Protein AF-A0A2W6BYN7-F1 (afdb_monomer_lite)

pLDDT: mean 93.59, std 12.45, range [39.19, 98.69]

Foldseek 3Di:
DDDPPDDQLLVQLVVQCCLQQNDVVLVVVVVPDDPVCVVVNSVCSNPVRSPVVPDPDDQQLVVLVVVLVVCVVVVVVVCNVRSVSSNVSSPDD

Secondary structure (DSSP, 8-state):
---TTSPPHHHHHHHHHHHHH-HHHHHHHHHT--TTTHHHHHHHIIIIIIIITT-TTS-HHHHHHHHHHHHHHTT-HHHHHHHHHHHHHTT--

Structure (mmCIF, N/CA/C/O backbone):
data_AF-A0A2W6BYN7-F1
#
_entry.id   AF-A0A2W6BYN7-F1
#
loop_
_atom_site.group_PDB
_atom_site.id
_atom_site.type_symbol
_atom_site.label_atom_id
_atom_site.label_alt_id
_atom_site.label_comp_id
_atom_site.label_asym_id
_atom_site.label_entity_id
_atom_site.label_seq_id
_atom_site.pdbx_PDB_ins_code
_atom_site.Cartn_x
_atom_site.Cartn_y
_atom_site.Cartn_z
_atom_site.occupancy
_atom_site.B_iso_or_equiv
_atom_site.auth_seq_id
_atom_site.auth_comp_id
_atom_site.auth_asym_id
_atom_site.auth_atom_id
_atom_site.pdbx_PDB_model_num
ATOM 1 N N . MET A 1 1 ? 8.200 -26.574 3.067 1.00 39.19 1 MET A N 1
ATOM 2 C CA . MET A 1 1 ? 6.924 -27.309 3.122 1.00 39.19 1 MET A CA 1
ATOM 3 C C . MET A 1 1 ? 5.827 -26.277 2.972 1.00 39.19 1 MET A C 1
ATOM 5 O O . MET A 1 1 ? 5.703 -25.440 3.855 1.00 39.19 1 MET A O 1
ATOM 9 N N . ALA A 1 2 ? 5.176 -26.220 1.812 1.00 42.47 2 ALA A N 1
ATOM 10 C CA . ALA A 1 2 ? 4.013 -25.359 1.625 1.00 42.47 2 ALA A CA 1
ATOM 11 C C . ALA A 1 2 ? 2.826 -26.022 2.336 1.00 42.47 2 ALA A C 1
ATOM 13 O O . ALA A 1 2 ? 2.645 -27.229 2.189 1.00 42.47 2 ALA A O 1
ATOM 14 N N . GLU A 1 3 ? 2.072 -25.270 3.135 1.00 45.06 3 GLU A N 1
ATOM 15 C CA . GLU A 1 3 ? 0.799 -25.757 3.666 1.00 45.06 3 GLU A CA 1
ATOM 16 C C . GLU A 1 3 ? -0.207 -25.875 2.513 1.00 45.06 3 GLU A C 1
ATOM 18 O O . GLU A 1 3 ? -0.583 -24.880 1.891 1.00 45.06 3 GLU A O 1
ATOM 23 N N . GLU A 1 4 ? -0.617 -27.104 2.207 1.00 47.62 4 GLU A N 1
ATOM 24 C CA . GLU A 1 4 ? -1.707 -27.407 1.282 1.00 47.62 4 GLU A CA 1
ATOM 25 C C . GLU A 1 4 ? -3.044 -27.021 1.936 1.00 47.62 4 GLU A C 1
ATOM 27 O O . GLU A 1 4 ? -3.464 -27.630 2.919 1.00 47.62 4 GLU A O 1
ATOM 32 N N . GLY A 1 5 ? -3.702 -25.984 1.403 1.00 51.06 5 GLY A N 1
ATOM 33 C CA . GLY A 1 5 ? -5.060 -25.575 1.795 1.00 51.06 5 GLY A CA 1
ATOM 34 C C . GLY A 1 5 ? -5.320 -24.064 1.831 1.00 51.06 5 GLY A C 1
ATOM 35 O O . GLY A 1 5 ? -6.475 -23.647 1.892 1.00 51.06 5 GLY A O 1
ATOM 36 N N . GLY A 1 6 ? -4.278 -23.228 1.777 1.00 62.53 6 GLY A N 1
ATOM 37 C CA . GLY A 1 6 ? -4.417 -21.770 1.718 1.00 62.53 6 GLY A CA 1
ATOM 38 C C . GLY A 1 6 ? -4.733 -21.260 0.309 1.00 62.53 6 GLY A C 1
ATOM 39 O O . GLY A 1 6 ? -4.177 -21.755 -0.670 1.00 62.53 6 GLY A O 1
ATOM 40 N N . ARG A 1 7 ? -5.604 -20.246 0.201 1.00 73.50 7 ARG A N 1
ATOM 41 C CA . ARG A 1 7 ? -5.848 -19.506 -1.053 1.00 73.50 7 ARG A CA 1
ATOM 42 C C . ARG A 1 7 ? -4.522 -18.995 -1.623 1.00 73.50 7 ARG A C 1
ATOM 44 O O . ARG A 1 7 ? -3.691 -18.525 -0.844 1.00 73.50 7 ARG A O 1
ATOM 51 N N . ASP A 1 8 ? -4.343 -19.052 -2.946 1.00 88.88 8 ASP A N 1
ATOM 52 C CA . ASP A 1 8 ? -3.129 -18.550 -3.602 1.00 88.88 8 ASP A CA 1
ATOM 53 C C . ASP A 1 8 ? -2.851 -17.103 -3.144 1.00 88.88 8 ASP A C 1
ATOM 55 O O . ASP A 1 8 ? -3.695 -16.219 -3.350 1.00 88.88 8 ASP A O 1
ATOM 59 N N . PRO A 1 9 ? -1.692 -16.829 -2.514 1.00 90.12 9 PRO A N 1
ATOM 60 C CA . PRO A 1 9 ? -1.348 -15.490 -2.060 1.00 90.12 9 PRO A CA 1
ATOM 61 C C . PRO A 1 9 ? -1.340 -14.443 -3.183 1.00 90.12 9 PRO A C 1
ATOM 63 O O . PRO A 1 9 ? -1.562 -13.265 -2.905 1.00 90.12 9 PRO A O 1
ATOM 66 N N . ILE A 1 10 ? -1.112 -14.829 -4.443 1.00 95.50 10 ILE A N 1
ATOM 67 C CA . ILE A 1 10 ? -1.215 -13.904 -5.581 1.00 95.50 10 ILE A CA 1
ATOM 68 C C . ILE A 1 10 ? -2.671 -13.556 -5.880 1.00 95.50 10 ILE A C 1
ATOM 70 O O . ILE A 1 10 ? -2.982 -12.374 -6.045 1.00 95.50 10 ILE A O 1
ATOM 74 N N . GLU A 1 11 ? -3.570 -14.539 -5.909 1.00 96.44 11 GLU A N 1
ATOM 75 C CA . GLU A 1 11 ? -5.004 -14.307 -6.118 1.00 96.44 11 GLU A CA 1
ATOM 76 C C . GLU A 1 11 ? -5.575 -13.430 -4.993 1.00 96.44 11 GLU A C 1
ATOM 78 O O . GLU A 1 11 ? -6.125 -12.355 -5.250 1.00 96.44 11 GLU A O 1
ATOM 83 N N . ALA A 1 12 ? -5.354 -13.834 -3.737 1.00 96.38 12 ALA A N 1
ATOM 84 C CA . ALA A 1 12 ? -5.805 -13.088 -2.565 1.00 96.38 12 ALA A CA 1
ATOM 85 C C . ALA A 1 12 ? -5.190 -11.679 -2.522 1.00 96.38 12 ALA A C 1
ATOM 87 O O . ALA A 1 12 ? -5.875 -10.693 -2.242 1.00 96.38 12 ALA A O 1
ATOM 88 N N . GLY A 1 13 ? -3.898 -11.567 -2.838 1.00 97.38 13 GLY A N 1
ATOM 89 C CA . GLY A 1 13 ? -3.202 -10.289 -2.892 1.00 97.38 13 GLY A CA 1
ATOM 90 C C . GLY A 1 13 ? -3.737 -9.371 -3.981 1.00 97.38 13 GLY A C 1
ATOM 91 O O . GLY A 1 13 ? -3.929 -8.183 -3.735 1.00 97.38 13 GLY A O 1
ATOM 92 N N . THR A 1 14 ? -4.048 -9.909 -5.157 1.00 97.75 14 THR A N 1
ATOM 93 C CA . THR A 1 14 ? -4.643 -9.142 -6.257 1.00 97.75 14 THR A CA 1
ATOM 94 C C . THR A 1 14 ? -6.025 -8.615 -5.875 1.00 97.75 14 THR A C 1
ATOM 96 O O . THR A 1 14 ? -6.292 -7.428 -6.072 1.00 97.75 14 THR A O 1
ATOM 99 N N . GLU A 1 15 ? -6.871 -9.446 -5.258 1.00 97.75 15 GLU A N 1
ATOM 100 C CA . GLU A 1 15 ? -8.199 -9.047 -4.774 1.00 97.75 15 GLU A CA 1
ATOM 101 C C . GLU A 1 15 ? -8.102 -7.891 -3.763 1.00 97.75 15 GLU A C 1
ATOM 103 O O . GLU A 1 15 ? -8.745 -6.847 -3.917 1.00 97.75 15 GLU A O 1
ATOM 108 N N . VAL A 1 16 ? -7.246 -8.030 -2.742 1.00 97.81 16 VAL A N 1
ATOM 109 C CA . VAL A 1 16 ? -7.072 -6.985 -1.724 1.00 97.81 16 VAL A CA 1
ATOM 110 C C . VAL A 1 16 ? -6.476 -5.715 -2.329 1.00 97.81 16 VAL A C 1
ATOM 112 O O . VAL A 1 16 ? -6.986 -4.623 -2.066 1.00 97.81 16 VAL A O 1
ATOM 115 N N . ARG A 1 17 ? -5.434 -5.836 -3.160 1.00 97.81 17 ARG A N 1
ATOM 116 C CA . ARG A 1 17 ? -4.775 -4.700 -3.818 1.00 97.81 17 ARG A CA 1
ATOM 117 C C . ARG A 1 17 ? -5.773 -3.885 -4.636 1.00 97.81 17 ARG A C 1
ATOM 119 O O . ARG A 1 17 ? -5.771 -2.659 -4.531 1.00 97.81 17 ARG A O 1
ATOM 126 N N . ARG A 1 18 ? -6.645 -4.546 -5.402 1.00 97.94 18 ARG A N 1
ATOM 127 C CA . ARG A 1 18 ? -7.699 -3.900 -6.201 1.00 97.94 18 ARG A CA 1
ATOM 128 C C . ARG A 1 18 ? -8.743 -3.220 -5.336 1.00 97.94 18 ARG A C 1
ATOM 130 O O . ARG A 1 18 ? -9.034 -2.048 -5.544 1.00 97.94 18 ARG A O 1
ATOM 137 N N . ALA A 1 19 ? -9.235 -3.896 -4.307 1.00 97.25 19 ALA A N 1
ATOM 138 C CA . ALA A 1 19 ? -10.228 -3.313 -3.416 1.00 97.25 19 ALA A CA 1
ATOM 139 C C . ALA A 1 19 ? -9.699 -2.093 -2.626 1.00 97.25 19 ALA A C 1
ATOM 141 O O . ALA A 1 19 ? -10.470 -1.190 -2.312 1.00 97.25 19 ALA A O 1
ATOM 142 N N . VAL A 1 20 ? -8.391 -2.018 -2.338 1.00 97.31 20 VAL A N 1
ATOM 143 C CA . VAL A 1 20 ? -7.784 -0.857 -1.659 1.00 97.31 20 VAL A CA 1
ATOM 144 C C . VAL A 1 20 ? -7.385 0.243 -2.652 1.00 97.31 20 VAL A C 1
ATOM 146 O O . VAL A 1 20 ? -7.789 1.399 -2.510 1.00 97.31 20 VAL A O 1
ATOM 149 N N . LEU A 1 21 ? -6.594 -0.077 -3.678 1.00 96.88 21 LEU A N 1
ATOM 150 C CA . LEU A 1 21 ? -6.025 0.929 -4.586 1.00 96.88 21 LEU A CA 1
ATOM 151 C C . LEU A 1 21 ? -6.965 1.312 -5.742 1.00 96.88 21 LEU A C 1
ATOM 153 O O . LEU A 1 21 ? -6.854 2.422 -6.276 1.00 96.88 21 LEU A O 1
ATOM 157 N N . GLY A 1 22 ? -7.944 0.463 -6.048 1.00 96.81 22 GLY A N 1
ATOM 158 C CA . GLY A 1 22 ? -8.880 0.579 -7.165 1.00 96.81 22 GLY A CA 1
ATOM 159 C C . GLY A 1 22 ? -8.340 -0.061 -8.445 1.00 96.81 22 GLY A C 1
ATOM 160 O O . GLY A 1 22 ? -7.146 0.044 -8.733 1.00 96.81 22 GLY A O 1
ATOM 161 N N . ASP A 1 23 ? -9.232 -0.660 -9.237 1.00 97.25 23 ASP A N 1
ATOM 162 C CA . ASP A 1 23 ? -8.878 -1.399 -10.458 1.00 97.25 23 ASP A CA 1
ATOM 163 C C . ASP A 1 23 ? -8.032 -0.580 -11.422 1.00 97.25 23 ASP A C 1
ATOM 165 O O . ASP A 1 23 ? -6.909 -0.964 -11.721 1.00 97.25 23 ASP A O 1
ATOM 169 N N . ALA A 1 24 ? -8.487 0.624 -11.775 1.00 96.62 24 ALA A N 1
ATOM 170 C CA . ALA A 1 24 ? -7.775 1.481 -12.718 1.00 96.62 24 ALA A CA 1
ATOM 171 C C . ALA A 1 24 ? -6.333 1.812 -12.288 1.00 96.62 24 ALA A C 1
ATOM 173 O O . ALA A 1 24 ? -5.485 2.077 -13.135 1.00 96.62 24 ALA A O 1
ATOM 174 N N . HIS A 1 25 ? -6.034 1.857 -10.983 1.00 95.06 25 HIS A N 1
ATOM 175 C CA . HIS A 1 25 ? -4.653 2.040 -10.532 1.00 95.06 25 HIS A CA 1
ATOM 176 C C . HIS A 1 25 ? -3.833 0.761 -10.723 1.00 95.06 25 HIS A C 1
ATOM 178 O O . HIS A 1 25 ? -2.697 0.832 -11.187 1.00 95.06 25 HIS A O 1
ATOM 184 N N . VAL A 1 26 ? -4.401 -0.387 -10.349 1.00 96.69 26 VAL A N 1
ATOM 185 C CA . VAL A 1 26 ? -3.734 -1.688 -10.466 1.00 96.69 26 VAL A CA 1
ATOM 186 C C . VAL A 1 26 ? -3.482 -2.036 -11.930 1.00 96.69 26 VAL A C 1
ATOM 188 O O . VAL A 1 26 ? -2.365 -2.427 -12.253 1.00 96.69 26 VAL A O 1
ATOM 191 N N . ASP A 1 27 ? -4.457 -1.808 -12.808 1.00 97.44 27 ASP A N 1
ATOM 192 C CA . ASP A 1 27 ? -4.337 -2.055 -14.248 1.00 97.44 27 ASP A CA 1
ATOM 193 C C . ASP A 1 27 ? -3.200 -1.224 -14.846 1.00 97.44 27 ASP A C 1
ATOM 195 O O . ASP A 1 27 ? -2.273 -1.790 -15.415 1.00 97.44 27 ASP A O 1
ATOM 199 N N . ARG A 1 28 ? -3.166 0.093 -14.584 1.00 96.88 28 ARG A N 1
ATOM 200 C CA . ARG A 1 28 ? -2.055 0.953 -15.034 1.00 96.88 28 ARG A CA 1
ATOM 201 C C . ARG A 1 28 ? -0.693 0.494 -14.512 1.00 96.88 28 ARG A C 1
ATOM 203 O O . ARG A 1 28 ? 0.300 0.616 -15.219 1.00 96.88 28 ARG A O 1
ATOM 210 N N . ALA A 1 29 ? -0.618 0.014 -13.269 1.00 94.75 29 ALA A N 1
ATOM 211 C CA . ALA A 1 29 ? 0.638 -0.470 -12.698 1.00 94.75 29 ALA A CA 1
ATOM 212 C C . ALA A 1 29 ? 1.113 -1.770 -13.371 1.00 94.75 29 ALA A C 1
ATOM 214 O O . ALA A 1 29 ? 2.312 -1.941 -13.584 1.00 94.75 29 ALA A O 1
ATOM 215 N N . ILE A 1 30 ? 0.185 -2.667 -13.714 1.00 95.19 30 ILE A N 1
ATOM 216 C CA . ILE A 1 30 ? 0.476 -3.904 -14.448 1.00 95.19 30 ILE A CA 1
ATOM 217 C C . ILE A 1 30 ? 0.888 -3.577 -15.887 1.00 95.19 30 ILE A C 1
ATOM 219 O O . ILE A 1 30 ? 1.931 -4.039 -16.330 1.00 95.19 30 ILE A O 1
ATOM 223 N N . GLU A 1 31 ? 0.133 -2.730 -16.586 1.00 97.38 31 GLU A N 1
ATOM 224 C CA . GLU A 1 31 ? 0.433 -2.306 -17.962 1.00 97.38 31 GLU A CA 1
ATOM 225 C C . GLU A 1 31 ? 1.790 -1.602 -18.082 1.00 97.38 31 GLU A C 1
ATOM 227 O O . GLU A 1 31 ? 2.508 -1.799 -19.057 1.00 97.38 31 GLU A O 1
ATOM 232 N N . ALA A 1 32 ? 2.172 -0.808 -17.077 1.00 96.75 32 ALA A N 1
ATOM 233 C CA . ALA A 1 32 ? 3.466 -0.129 -17.032 1.00 96.75 32 ALA A CA 1
ATOM 234 C C . ALA A 1 32 ? 4.629 -1.032 -16.572 1.00 96.75 32 ALA A C 1
ATOM 236 O O . ALA A 1 32 ? 5.758 -0.554 -16.427 1.00 96.75 32 ALA A O 1
ATOM 237 N N . SER A 1 33 ? 4.374 -2.312 -16.286 1.00 97.00 33 SER A N 1
ATOM 238 C CA . SER A 1 33 ? 5.418 -3.240 -15.851 1.00 97.00 33 SER A CA 1
ATOM 239 C C . SER A 1 33 ? 6.354 -3.595 -17.001 1.00 97.00 33 SER A C 1
ATOM 241 O O . SER A 1 33 ? 5.936 -3.791 -18.137 1.00 97.00 33 SER A O 1
ATOM 243 N N . THR A 1 34 ? 7.638 -3.706 -16.687 1.00 97.94 34 THR A N 1
ATOM 244 C CA . THR A 1 34 ? 8.690 -4.137 -17.612 1.00 97.94 34 THR A CA 1
ATOM 245 C C . THR A 1 34 ? 9.309 -5.429 -17.097 1.00 97.94 34 THR A C 1
ATOM 247 O O . THR A 1 34 ? 9.117 -5.779 -15.933 1.00 97.94 34 THR A O 1
ATOM 250 N N . ASP A 1 35 ? 10.123 -6.106 -17.907 1.00 97.88 35 ASP A N 1
ATOM 251 C CA . ASP A 1 35 ? 10.849 -7.310 -17.468 1.00 97.88 35 ASP A CA 1
ATOM 252 C C . ASP A 1 35 ? 11.685 -7.062 -16.203 1.00 97.88 35 ASP A C 1
ATOM 254 O O . ASP A 1 35 ? 11.823 -7.937 -15.349 1.00 97.88 35 ASP A O 1
ATOM 258 N N . PHE A 1 36 ? 12.196 -5.838 -16.042 1.00 97.88 36 PHE A N 1
ATOM 259 C CA . PHE A 1 36 ? 12.941 -5.439 -14.853 1.00 97.88 36 PHE A CA 1
ATOM 260 C C . PHE A 1 36 ? 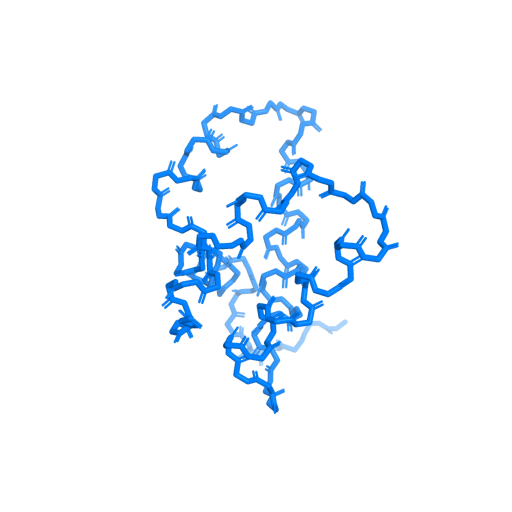12.048 -5.272 -13.612 1.00 97.88 36 PHE A C 1
ATOM 262 O O . PHE A 1 36 ? 12.456 -5.635 -12.510 1.00 97.88 36 PHE A O 1
ATOM 269 N N . THR A 1 37 ? 10.837 -4.722 -13.754 1.00 97.69 37 THR A N 1
ATOM 270 C CA . THR A 1 37 ? 9.951 -4.420 -12.612 1.00 97.69 37 THR A CA 1
ATOM 271 C C . THR A 1 37 ? 8.923 -5.511 -12.316 1.00 97.69 37 THR A C 1
ATOM 273 O O . THR A 1 37 ? 8.371 -5.536 -11.214 1.00 97.69 37 THR A O 1
ATOM 276 N N . ALA A 1 38 ? 8.694 -6.447 -13.239 1.00 97.19 38 ALA A N 1
ATOM 277 C CA . ALA A 1 38 ? 7.748 -7.548 -13.075 1.00 97.19 38 ALA A CA 1
ATOM 278 C C . ALA A 1 38 ? 8.016 -8.406 -11.819 1.00 97.19 38 ALA A C 1
ATOM 280 O O . ALA A 1 38 ? 7.063 -8.645 -11.070 1.00 97.19 38 ALA A O 1
ATOM 281 N N . PRO A 1 39 ? 9.271 -8.780 -11.477 1.00 97.19 39 PRO A N 1
ATOM 282 C CA . PRO A 1 39 ? 9.541 -9.507 -10.234 1.00 97.19 39 PRO A CA 1
ATOM 283 C C . PRO A 1 39 ? 9.132 -8.724 -8.979 1.00 97.19 39 PRO A C 1
ATOM 285 O O . PRO A 1 39 ? 8.689 -9.308 -7.991 1.00 97.19 39 PRO A O 1
ATOM 288 N N . PHE A 1 40 ? 9.237 -7.391 -9.009 1.00 96.69 40 PHE A N 1
ATOM 289 C CA . PHE A 1 40 ? 8.802 -6.551 -7.896 1.00 96.69 40 PHE A CA 1
ATOM 290 C C . PHE A 1 40 ? 7.273 -6.468 -7.795 1.00 96.69 40 PHE A C 1
ATOM 292 O O . PHE A 1 40 ? 6.740 -6.499 -6.687 1.00 96.69 40 PHE A O 1
ATOM 299 N N . GLN A 1 41 ? 6.555 -6.411 -8.923 1.00 96.38 41 GLN A N 1
ATOM 300 C CA . GLN A 1 41 ? 5.085 -6.459 -8.931 1.00 96.38 41 GLN A CA 1
ATOM 301 C C . GLN A 1 41 ? 4.550 -7.776 -8.372 1.00 96.38 41 GLN A C 1
ATOM 303 O O . GLN A 1 41 ? 3.597 -7.774 -7.588 1.00 96.38 41 GLN A O 1
ATOM 308 N N . ASP A 1 42 ? 5.181 -8.884 -8.744 1.00 96.31 42 ASP A N 1
ATOM 309 C CA . ASP A 1 42 ? 4.876 -10.205 -8.207 1.00 96.31 42 ASP A CA 1
ATOM 310 C C . ASP A 1 42 ? 5.150 -10.258 -6.694 1.00 96.31 42 ASP A C 1
ATOM 312 O O . ASP A 1 42 ? 4.258 -10.582 -5.904 1.00 96.31 42 ASP A O 1
ATOM 316 N N . PHE A 1 43 ? 6.342 -9.824 -6.268 1.00 97.00 43 PHE A N 1
ATOM 317 C CA . PHE A 1 43 ? 6.717 -9.772 -4.856 1.00 97.00 43 PHE A CA 1
ATOM 318 C C . PHE A 1 43 ? 5.746 -8.931 -4.019 1.00 97.00 43 PHE A C 1
ATOM 320 O O . PHE A 1 43 ? 5.241 -9.414 -3.004 1.00 97.00 43 PHE A O 1
ATOM 327 N N . ILE A 1 44 ? 5.456 -7.690 -4.425 1.00 96.19 44 ILE A N 1
ATOM 328 C CA . ILE A 1 44 ? 4.607 -6.796 -3.631 1.00 96.19 44 ILE A CA 1
ATOM 329 C C . ILE A 1 44 ? 3.166 -7.314 -3.564 1.00 96.19 44 ILE A C 1
ATOM 331 O O . ILE A 1 44 ? 2.532 -7.226 -2.510 1.00 96.19 44 ILE A O 1
ATOM 335 N N . THR A 1 45 ? 2.663 -7.907 -4.652 1.00 97.38 45 THR A N 1
ATOM 336 C CA . THR A 1 45 ? 1.326 -8.518 -4.701 1.00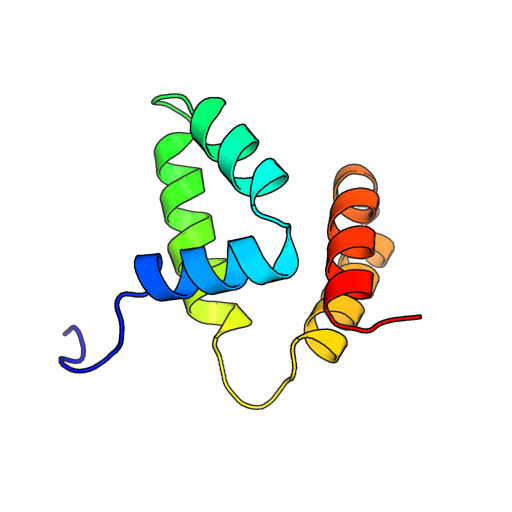 97.38 45 THR A CA 1
ATOM 337 C C . THR A 1 45 ? 1.242 -9.708 -3.755 1.00 97.38 45 THR A C 1
ATOM 339 O O . THR A 1 45 ? 0.349 -9.745 -2.910 1.00 97.38 45 THR A O 1
ATOM 342 N N . ARG A 1 46 ? 2.217 -10.621 -3.801 1.00 97.06 46 ARG A N 1
ATOM 343 C CA . ARG A 1 46 ? 2.254 -11.790 -2.916 1.00 97.06 46 ARG A CA 1
ATOM 344 C C . ARG A 1 46 ? 2.430 -11.404 -1.451 1.00 97.06 46 ARG A C 1
ATOM 346 O O . ARG A 1 46 ? 1.682 -11.853 -0.590 1.00 97.06 46 ARG A O 1
ATOM 353 N N . TYR A 1 47 ? 3.449 -10.602 -1.159 1.00 96.62 47 TYR A N 1
ATOM 354 C CA . TYR A 1 47 ? 3.919 -10.394 0.205 1.00 96.62 47 TYR A CA 1
ATOM 355 C C . TYR A 1 47 ? 3.107 -9.332 0.946 1.00 96.62 47 TYR A C 1
ATOM 357 O O . TYR A 1 47 ? 2.543 -9.606 2.007 1.00 96.62 47 TYR A O 1
ATOM 365 N N . ALA A 1 48 ? 3.016 -8.118 0.398 1.00 96.50 48 ALA A N 1
ATOM 366 C CA . ALA A 1 48 ? 2.311 -7.040 1.080 1.00 96.50 48 ALA A CA 1
ATOM 367 C C . ALA A 1 48 ? 0.801 -7.292 1.050 1.00 96.50 48 ALA A C 1
ATOM 369 O O . ALA A 1 48 ? 0.161 -7.327 2.102 1.00 96.50 48 ALA A O 1
ATOM 370 N N . TRP A 1 49 ? 0.239 -7.515 -0.136 1.00 97.50 49 TRP A N 1
ATOM 371 C CA . TRP A 1 49 ? -1.208 -7.635 -0.283 1.00 97.50 49 TRP A CA 1
ATOM 372 C C . TRP A 1 49 ? -1.719 -9.021 0.103 1.00 97.50 49 TRP A C 1
ATOM 374 O O . TRP A 1 49 ? -2.630 -9.113 0.921 1.00 97.50 49 TRP A O 1
ATOM 384 N N . GLY A 1 50 ? -1.105 -10.081 -0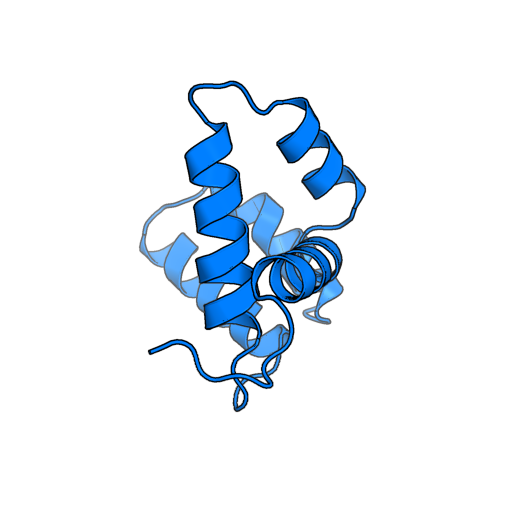.425 1.00 96.81 50 GLY A N 1
ATOM 385 C CA . GLY A 1 50 ? -1.502 -11.469 -0.174 1.00 96.81 50 GLY A CA 1
ATOM 386 C C . GLY A 1 50 ? -1.093 -12.017 1.189 1.00 96.81 50 GLY A C 1
ATOM 387 O O . GLY A 1 50 ? -1.749 -12.924 1.696 1.00 96.81 50 GLY A O 1
ATOM 388 N N . GLY A 1 51 ? -0.041 -11.460 1.793 1.00 95.94 51 GLY A N 1
ATOM 389 C CA . GLY A 1 51 ? 0.465 -11.853 3.105 1.00 95.94 51 GLY A CA 1
ATOM 390 C C . GLY A 1 51 ? 0.045 -10.886 4.206 1.00 95.94 51 GLY A C 1
ATOM 391 O O . GLY A 1 51 ? -0.735 -11.227 5.085 1.00 95.94 51 GLY A O 1
ATOM 392 N N . VAL A 1 52 ? 0.570 -9.660 4.208 1.00 96.06 52 VAL A N 1
ATOM 393 C CA . VAL A 1 52 ? 0.389 -8.733 5.339 1.00 96.06 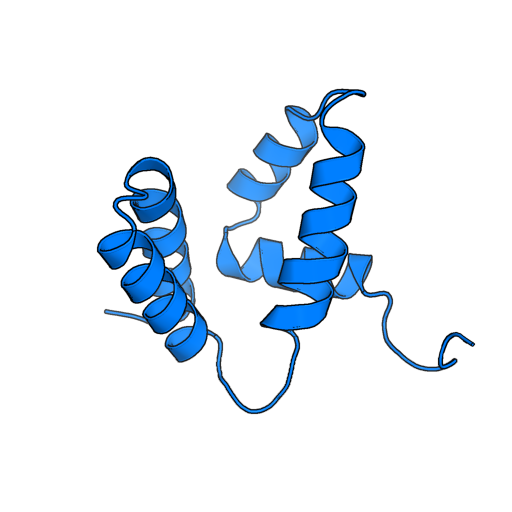52 VAL A CA 1
ATOM 394 C C . VAL A 1 52 ? -1.052 -8.246 5.483 1.00 96.06 52 VAL A C 1
ATOM 396 O O . VAL A 1 52 ? -1.543 -8.188 6.619 1.00 96.06 52 VAL A O 1
ATOM 399 N N . TRP A 1 53 ? -1.701 -7.868 4.380 1.00 97.19 53 TRP A N 1
ATOM 400 C CA . TRP A 1 53 ? -3.037 -7.263 4.378 1.00 97.19 53 TRP A CA 1
ATOM 401 C C . TRP A 1 53 ? -4.191 -8.263 4.528 1.00 97.19 53 TRP A C 1
ATOM 403 O O . TRP A 1 53 ? -5.269 -7.858 4.955 1.00 97.19 53 TRP A O 1
ATOM 413 N N . THR A 1 54 ? -3.967 -9.546 4.246 1.00 96.12 54 THR A N 1
ATOM 414 C CA . THR A 1 54 ? -4.943 -10.636 4.441 1.00 96.12 54 THR A CA 1
ATOM 415 C C . THR A 1 54 ? -4.947 -11.198 5.865 1.00 96.12 54 THR A C 1
ATOM 417 O O . THR A 1 54 ? -5.878 -11.913 6.229 1.00 96.12 54 THR A O 1
ATOM 420 N N . ARG A 1 55 ? -3.941 -10.878 6.699 1.00 95.75 55 ARG A N 1
ATOM 421 C CA . ARG A 1 55 ? -3.890 -11.349 8.096 1.00 95.75 55 ARG A CA 1
ATOM 422 C C . ARG A 1 55 ? -5.147 -10.943 8.885 1.00 95.75 55 ARG A C 1
ATOM 424 O O . ARG A 1 55 ? -5.595 -9.798 8.762 1.00 95.75 55 ARG A O 1
ATOM 431 N N . PRO A 1 56 ? -5.657 -11.809 9.774 1.00 95.12 56 PRO A N 1
ATOM 432 C CA . PRO A 1 56 ? -6.740 -11.444 10.681 1.00 95.12 56 PRO A CA 1
ATOM 433 C C . PRO A 1 56 ? -6.280 -10.421 11.740 1.00 95.12 56 PRO A C 1
ATOM 435 O O . PRO A 1 56 ? -5.092 -10.124 11.875 1.00 95.12 56 PRO A O 1
ATOM 438 N N . GLY A 1 57 ? -7.236 -9.877 12.501 1.00 96.94 57 GLY A N 1
ATOM 439 C CA . GLY A 1 57 ? -6.997 -9.048 13.692 1.00 96.94 57 GLY A CA 1
ATOM 440 C C . GLY A 1 57 ? -7.084 -7.534 13.481 1.00 96.94 57 GLY A C 1
ATOM 441 O O . GLY A 1 57 ? -7.510 -6.833 14.391 1.00 96.94 57 GLY A O 1
ATOM 442 N N . LEU A 1 58 ? -6.748 -7.026 12.292 1.00 97.69 58 LEU A N 1
ATOM 443 C CA . LEU A 1 58 ? -6.931 -5.613 11.936 1.00 97.69 58 LEU A CA 1
ATOM 444 C C . LEU A 1 58 ? -7.767 -5.485 10.669 1.00 97.69 58 LEU A C 1
ATOM 446 O O . LEU A 1 58 ? -7.445 -6.108 9.651 1.00 97.69 58 LEU A O 1
ATOM 450 N N . ASP A 1 59 ? -8.791 -4.638 10.725 1.00 97.12 59 ASP A N 1
ATOM 451 C CA . ASP A 1 59 ? -9.589 -4.291 9.557 1.00 97.12 59 ASP A CA 1
ATOM 452 C C . ASP A 1 59 ? -8.803 -3.401 8.572 1.00 97.12 59 ASP A C 1
ATOM 454 O O . ASP A 1 59 ? -7.693 -2.917 8.837 1.00 97.12 59 ASP A O 1
ATOM 458 N N . ARG A 1 60 ? -9.368 -3.196 7.379 1.00 96.69 60 ARG A N 1
ATOM 459 C CA . ARG A 1 60 ? -8.707 -2.411 6.328 1.00 96.69 60 ARG A CA 1
ATOM 460 C C . ARG A 1 60 ? -8.616 -0.923 6.672 1.00 96.69 60 ARG A C 1
ATOM 462 O O . ARG A 1 60 ? -7.645 -0.281 6.273 1.00 96.69 60 ARG A O 1
ATOM 469 N N . ARG A 1 61 ? -9.582 -0.387 7.428 1.00 97.94 61 ARG A N 1
ATOM 470 C CA . ARG A 1 61 ? -9.596 1.014 7.872 1.00 97.94 61 ARG A CA 1
ATOM 471 C C . ARG A 1 61 ? -8.390 1.297 8.767 1.00 97.94 61 ARG A C 1
ATOM 473 O O . ARG A 1 61 ? -7.623 2.219 8.495 1.00 97.94 61 ARG A O 1
ATOM 480 N N . THR A 1 62 ? -8.172 0.470 9.786 1.00 98.50 62 THR A N 1
ATOM 481 C CA . THR A 1 62 ? -7.042 0.581 10.711 1.00 98.50 62 THR A CA 1
ATOM 482 C C . THR A 1 62 ? -5.712 0.365 9.997 1.00 98.50 62 THR A C 1
ATOM 484 O O . THR A 1 62 ? -4.769 1.119 10.234 1.00 98.50 62 THR A O 1
ATOM 487 N N . ARG A 1 63 ? -5.621 -0.598 9.069 1.00 98.44 63 ARG A N 1
ATOM 488 C CA . ARG A 1 63 ? -4.406 -0.794 8.252 1.00 98.44 63 ARG A CA 1
ATOM 489 C C . ARG A 1 63 ? -4.064 0.446 7.429 1.00 98.44 63 ARG A C 1
ATOM 4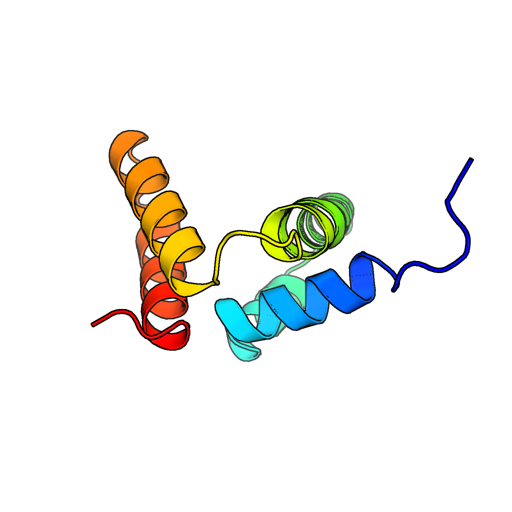91 O O . ARG A 1 63 ? -2.915 0.876 7.452 1.00 98.44 63 ARG A O 1
ATOM 498 N N . SER A 1 64 ? -5.051 1.058 6.774 1.00 98.38 64 SER A N 1
ATOM 499 C CA . SER A 1 64 ? -4.872 2.318 6.046 1.00 98.38 64 SER A CA 1
ATOM 500 C C . SER A 1 64 ? -4.381 3.455 6.944 1.00 98.38 64 SER A C 1
ATOM 502 O O . SER A 1 64 ? -3.453 4.165 6.558 1.00 98.38 64 SER A O 1
ATOM 504 N N . ALA A 1 65 ? -4.947 3.601 8.147 1.00 98.56 65 ALA A N 1
ATOM 505 C CA . ALA A 1 65 ? -4.510 4.614 9.107 1.00 98.56 65 ALA A CA 1
ATOM 506 C C . ALA A 1 65 ? -3.045 4.412 9.533 1.00 98.56 65 ALA A C 1
ATOM 508 O O . ALA A 1 65 ? -2.263 5.362 9.522 1.00 98.56 65 ALA A O 1
ATOM 509 N N . ILE A 1 66 ? -2.649 3.169 9.836 1.00 98.50 66 ILE A N 1
ATOM 510 C CA . ILE A 1 66 ? -1.263 2.826 10.190 1.00 98.50 66 ILE A CA 1
ATOM 511 C C . ILE A 1 66 ? -0.317 3.117 9.022 1.00 98.50 66 ILE A C 1
ATOM 513 O O . ILE A 1 66 ? 0.729 3.732 9.222 1.00 98.50 66 ILE A O 1
ATOM 517 N N . THR A 1 67 ? -0.676 2.712 7.799 1.00 98.19 67 THR A N 1
ATOM 518 C CA . THR A 1 67 ? 0.148 2.980 6.614 1.00 98.19 67 THR A CA 1
ATOM 519 C C . THR A 1 67 ? 0.363 4.477 6.421 1.00 98.19 67 THR A C 1
ATOM 521 O O . THR A 1 67 ? 1.504 4.900 6.269 1.00 98.19 67 THR A O 1
ATOM 524 N N . LEU A 1 68 ? -0.694 5.291 6.493 1.00 98.56 68 LEU A N 1
ATOM 525 C CA . LEU A 1 68 ? -0.574 6.744 6.369 1.00 98.56 68 LEU A CA 1
ATOM 526 C C . LEU A 1 68 ? 0.290 7.355 7.476 1.00 98.56 68 LEU A C 1
ATOM 528 O O . LEU A 1 68 ? 1.146 8.181 7.176 1.00 98.56 68 LEU A O 1
ATOM 532 N N . ALA A 1 69 ? 0.129 6.923 8.730 1.00 98.69 69 ALA A N 1
ATOM 533 C CA . ALA A 1 69 ? 0.957 7.403 9.835 1.00 98.69 69 ALA A CA 1
ATOM 534 C C . ALA A 1 69 ? 2.452 7.127 9.595 1.00 98.69 69 ALA A C 1
ATOM 536 O O . ALA A 1 69 ? 3.281 8.021 9.762 1.00 98.69 69 ALA A O 1
ATOM 537 N N . VAL A 1 70 ? 2.794 5.915 9.142 1.00 98.62 70 VAL A N 1
ATOM 538 C CA . VAL A 1 70 ? 4.182 5.529 8.841 1.00 98.62 70 VAL A CA 1
ATOM 539 C C . VAL A 1 70 ? 4.731 6.297 7.636 1.00 98.62 70 VAL A C 1
ATOM 541 O O . VAL A 1 70 ? 5.851 6.797 7.699 1.00 98.62 70 VAL A O 1
ATOM 544 N N . LEU A 1 71 ? 3.962 6.431 6.550 1.00 98.44 71 LEU A N 1
ATOM 545 C CA . LEU A 1 71 ? 4.397 7.177 5.363 1.00 98.44 71 LEU A CA 1
ATOM 546 C C . LEU A 1 71 ? 4.669 8.648 5.687 1.00 98.44 71 LEU A C 1
ATOM 548 O O . LEU A 1 71 ? 5.693 9.181 5.259 1.00 98.44 71 LEU A O 1
ATOM 552 N N . THR A 1 72 ? 3.800 9.274 6.483 1.00 98.31 72 THR A N 1
ATOM 553 C CA . THR A 1 72 ? 3.980 10.650 6.960 1.00 98.31 72 THR A CA 1
ATOM 554 C C . THR A 1 72 ? 5.227 10.771 7.830 1.00 98.31 72 THR A C 1
ATOM 556 O O . THR A 1 72 ? 6.063 11.635 7.577 1.00 98.31 72 THR A O 1
ATOM 559 N N . ALA A 1 73 ? 5.406 9.877 8.808 1.00 98.62 73 ALA A N 1
ATOM 560 C CA . ALA A 1 73 ? 6.571 9.899 9.693 1.00 98.62 73 ALA A CA 1
ATOM 561 C C . ALA A 1 73 ? 7.903 9.716 8.940 1.00 98.62 73 ALA A C 1
ATOM 563 O O . ALA A 1 73 ? 8.924 10.260 9.349 1.00 98.62 73 ALA A O 1
ATOM 564 N N . LEU A 1 74 ? 7.894 8.966 7.834 1.00 98.50 74 LEU A N 1
ATOM 565 C CA . LEU A 1 74 ? 9.072 8.708 7.000 1.00 98.50 74 LEU A CA 1
ATOM 566 C C . LEU A 1 74 ? 9.259 9.710 5.844 1.00 98.50 74 LEU A C 1
ATOM 568 O O . LEU A 1 74 ? 10.176 9.524 5.040 1.00 98.50 74 LEU A O 1
ATOM 572 N N . GLY A 1 75 ? 8.400 10.726 5.711 1.00 97.69 75 GLY A N 1
ATOM 573 C CA . GLY A 1 75 ? 8.477 11.707 4.620 1.00 97.69 75 GLY A CA 1
ATOM 574 C C . GLY A 1 75 ? 8.266 11.100 3.225 1.00 97.69 75 GLY A C 1
ATOM 575 O O . GLY A 1 75 ? 8.914 11.496 2.258 1.00 97.69 75 GLY A O 1
ATOM 576 N N . ARG A 1 76 ? 7.405 10.081 3.096 1.00 98.06 76 ARG A N 1
ATOM 577 C CA . ARG A 1 76 ? 7.122 9.377 1.828 1.00 98.06 76 ARG A CA 1
ATOM 578 C C . ARG A 1 76 ? 5.948 10.002 1.080 1.00 98.06 76 ARG A C 1
ATOM 580 O O . ARG A 1 76 ? 4.951 9.344 0.797 1.00 98.06 76 ARG A O 1
ATOM 587 N N . GLU A 1 77 ? 6.083 11.279 0.743 1.00 96.31 77 GLU A N 1
ATOM 588 C CA . GLU A 1 77 ? 5.002 12.098 0.174 1.00 96.31 77 GLU A CA 1
ATOM 589 C C . GLU A 1 77 ? 4.414 11.534 -1.128 1.00 96.31 77 GLU A C 1
ATOM 591 O O . GLU A 1 77 ? 3.194 11.537 -1.302 1.00 96.31 77 GLU A O 1
ATOM 596 N N . ASN A 1 78 ? 5.254 10.955 -1.994 1.00 96.88 78 ASN A N 1
ATOM 597 C CA . ASN A 1 78 ? 4.826 10.348 -3.263 1.00 96.88 78 ASN A CA 1
ATOM 598 C C . ASN A 1 78 ? 3.800 9.210 -3.085 1.00 96.88 78 ASN A C 1
ATOM 600 O O . ASN A 1 78 ? 3.004 8.950 -3.987 1.00 96.88 78 ASN A O 1
ATOM 604 N N . GLU A 1 79 ? 3.773 8.567 -1.914 1.00 96.19 79 GLU A N 1
ATOM 605 C CA . GLU A 1 79 ? 2.846 7.478 -1.587 1.00 96.19 79 GLU A CA 1
ATOM 606 C C . GLU A 1 79 ? 1.572 7.974 -0.881 1.00 96.19 79 GLU A C 1
ATOM 608 O O . GLU A 1 79 ? 0.544 7.292 -0.865 1.00 96.19 79 GLU A O 1
ATOM 613 N N . ILE A 1 80 ? 1.588 9.180 -0.304 1.00 96.94 80 ILE A N 1
ATOM 614 C CA . ILE A 1 80 ? 0.471 9.672 0.514 1.00 96.94 80 ILE A CA 1
ATOM 615 C C . ILE A 1 80 ? -0.804 9.765 -0.322 1.00 96.94 80 ILE A C 1
ATOM 617 O O . ILE A 1 80 ? -1.849 9.259 0.085 1.00 96.94 80 ILE A O 1
ATOM 621 N N . ALA A 1 81 ? -0.734 10.349 -1.520 1.00 96.88 81 ALA A N 1
ATOM 622 C CA . ALA A 1 81 ? -1.922 10.578 -2.340 1.00 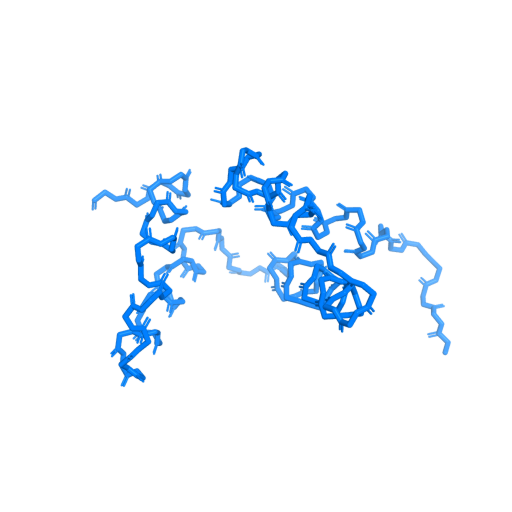96.88 81 ALA A CA 1
ATOM 623 C C . ALA A 1 81 ? -2.660 9.274 -2.693 1.00 96.88 81 ALA A C 1
ATOM 625 O O . ALA A 1 81 ? -3.894 9.228 -2.687 1.00 96.88 81 ALA A O 1
ATOM 626 N N . ILE A 1 82 ? -1.924 8.203 -3.004 1.00 96.94 82 ILE A N 1
ATOM 627 C CA . ILE A 1 82 ? -2.532 6.909 -3.315 1.00 96.94 82 ILE A CA 1
ATOM 628 C C . ILE A 1 82 ? -3.113 6.243 -2.066 1.00 96.94 82 ILE A C 1
ATOM 630 O O . ILE A 1 82 ? -4.240 5.742 -2.117 1.00 96.94 82 ILE A O 1
ATOM 634 N N . HIS A 1 83 ? -2.408 6.298 -0.938 1.00 97.69 83 HIS A N 1
ATOM 635 C CA . HIS A 1 83 ? -2.878 5.686 0.299 1.00 97.69 83 HIS A CA 1
ATOM 636 C C . HIS A 1 83 ? -4.040 6.448 0.949 1.00 97.69 83 HIS A C 1
ATOM 638 O O . HIS A 1 83 ? -4.890 5.806 1.560 1.00 97.69 83 HIS A O 1
ATOM 644 N N . VAL A 1 84 ? -4.165 7.765 0.740 1.00 98.06 84 VAL A N 1
ATOM 645 C CA . VAL A 1 84 ? -5.357 8.540 1.130 1.00 98.06 84 VAL A CA 1
ATOM 646 C C . VAL A 1 84 ? -6.581 8.076 0.343 1.00 98.06 84 VAL A C 1
ATOM 648 O O . VAL A 1 84 ? -7.613 7.773 0.934 1.00 98.06 84 VAL A O 1
ATOM 651 N N . ARG A 1 85 ? -6.477 7.923 -0.985 1.00 97.75 85 ARG A N 1
ATOM 652 C CA . ARG A 1 85 ? -7.593 7.389 -1.791 1.00 97.75 85 ARG A CA 1
ATOM 653 C C . ARG A 1 85 ? -8.004 5.986 -1.340 1.00 97.75 85 ARG A C 1
ATOM 655 O O . ARG A 1 85 ? -9.195 5.696 -1.272 1.00 97.75 85 ARG A O 1
ATOM 662 N N . GLY A 1 86 ? -7.036 5.130 -1.010 1.00 97.81 86 GLY A N 1
ATOM 663 C CA . GLY A 1 86 ? -7.320 3.801 -0.466 1.00 97.81 86 GLY A CA 1
ATOM 664 C C . GLY A 1 86 ? -7.952 3.834 0.927 1.00 97.81 86 GLY A C 1
ATOM 665 O O . GLY A 1 86 ? -8.884 3.083 1.195 1.00 97.81 86 GLY A O 1
ATOM 666 N N . ALA A 1 87 ? -7.507 4.742 1.796 1.00 98.19 87 ALA A N 1
ATOM 667 C CA . ALA A 1 87 ? -8.090 4.964 3.117 1.00 98.19 87 ALA A CA 1
ATOM 668 C C . ALA A 1 87 ? -9.571 5.361 3.042 1.00 98.19 87 ALA A C 1
ATOM 670 O O . ALA A 1 87 ? -10.388 4.795 3.770 1.00 98.19 87 ALA A O 1
ATOM 671 N N . LEU A 1 88 ? -9.923 6.266 2.123 1.00 98.12 88 LEU A N 1
ATOM 672 C CA . LEU A 1 88 ? -11.311 6.669 1.881 1.00 98.12 88 LEU A CA 1
ATOM 673 C C . LEU A 1 88 ? -12.173 5.486 1.406 1.00 98.12 88 LEU A C 1
ATOM 675 O O . LEU A 1 88 ? -13.273 5.289 1.914 1.00 98.12 88 LEU A O 1
ATOM 679 N N . ARG A 1 89 ? -11.664 4.635 0.498 1.00 97.06 89 ARG A N 1
ATOM 680 C CA . ARG A 1 89 ? -12.371 3.401 0.084 1.00 97.06 89 ARG A CA 1
ATOM 681 C C . ARG A 1 89 ? -12.570 2.415 1.230 1.00 97.06 89 ARG A C 1
ATOM 683 O O . ARG A 1 89 ? -13.593 1.745 1.289 1.00 97.06 89 ARG A O 1
ATOM 690 N N . ASN A 1 90 ? -11.619 2.364 2.157 1.00 97.81 90 ASN A N 1
ATOM 691 C CA . ASN A 1 90 ? -11.716 1.575 3.383 1.00 97.81 90 ASN A CA 1
ATOM 692 C C . ASN A 1 90 ? -12.566 2.263 4.475 1.00 97.81 90 ASN A C 1
ATOM 694 O O . ASN A 1 90 ? -12.583 1.808 5.618 1.00 97.81 90 ASN A O 1
ATOM 698 N N . GLY A 1 91 ? -13.270 3.350 4.140 1.00 96.94 91 GLY A N 1
ATOM 699 C CA . GLY A 1 91 ? -14.269 4.002 4.982 1.00 96.94 91 GLY A CA 1
ATOM 700 C C . GLY A 1 91 ? -13.751 5.134 5.866 1.00 96.94 91 GLY A C 1
ATOM 701 O O . GLY A 1 91 ? -14.529 5.647 6.667 1.00 96.94 91 GLY A O 1
ATOM 702 N N . MET A 1 92 ? -12.475 5.530 5.776 1.00 97.50 92 MET A N 1
ATOM 703 C CA . MET A 1 92 ? -11.978 6.715 6.495 1.00 97.50 92 MET A CA 1
ATOM 704 C C . MET A 1 92 ? -12.655 7.995 5.970 1.00 97.50 92 MET A C 1
ATOM 706 O O . MET A 1 92 ? -13.001 8.064 4.794 1.00 97.50 92 MET A O 1
ATOM 710 N N . THR A 1 93 ? -12.854 8.982 6.848 1.00 93.75 93 THR A N 1
ATOM 711 C CA . THR A 1 93 ? -13.572 10.248 6.593 1.00 93.75 93 THR A CA 1
ATOM 712 C C . THR A 1 93 ? -12.802 11.414 7.173 1.00 93.75 93 THR A C 1
ATOM 714 O O . THR A 1 93 ? -12.312 11.224 8.313 1.00 93.75 93 THR A O 1
#

Radius of gyration: 13.88 Å; chains: 1; bounding box: 27×40×32 Å

Sequence (93 aa):
MAEEGGRDPIEAGTEVRRAVLGDAHVDRAIEASTDFTAPFQDFITRYAWGGVWTRPGLDRRTRSAITLAVLTALGRENEIAIHVRGALRNGMT